Protein AF-A0A1T0B7S8-F1 (afdb_monomer_lite)

Foldseek 3Di:
DCPVVVVVVVVVVVVVCCVQPVADKDKDKDWDADPDDDDDDPPPPGIDIDIDIGDDDD

Secondary structure (DSSP, 8-state):
--HHHHHHHHHHHHHHHHHHTSS-EEEEEEEEE--SSS--STT-TTEEEEEEEEE---

Radius of gyration: 18.27 Å; chains: 1; bounding box: 34×40×37 Å

Sequence (58 aa):
FYRKIREVISYHLALEADEVFDGQVELDESYFGGHRKGKRGRGAAGKMAVFWVLKRQG

pLDDT: mean 80.14, std 8.44, range [58.69, 93.44]

Organism: NCBI:txid123822

Structure (mmCIF, N/CA/C/O backbone):
data_AF-A0A1T0B7S8-F1
#
_entry.id   AF-A0A1T0B7S8-F1
#
loop_
_atom_site.group_PDB
_atom_site.id
_atom_site.type_symbol
_atom_site.label_atom_id
_atom_site.label_alt_id
_atom_site.label_comp_id
_atom_site.label_asym_id
_atom_site.label_entity_id
_atom_site.label_seq_id
_atom_site.pdbx_PDB_ins_code
_atom_site.Cartn_x
_atom_site.Cartn_y
_atom_site.Cartn_z
_atom_site.occupancy
_atom_site.B_iso_or_equiv
_atom_site.auth_seq_id
_atom_site.auth_comp_id
_atom_site.auth_asym_id
_atom_site.auth_atom_id
_atom_site.pdbx_PDB_model_num
ATOM 1 N N . PHE A 1 1 ? -8.182 -25.073 8.828 1.00 76.25 1 PHE A N 1
ATOM 2 C CA . PHE A 1 1 ? -7.858 -24.671 10.211 1.00 76.25 1 PHE A CA 1
ATOM 3 C C . PHE A 1 1 ? -7.912 -23.148 10.401 1.00 76.25 1 PHE A C 1
ATOM 5 O O . PHE A 1 1 ? -8.755 -22.694 11.154 1.00 76.25 1 PHE A O 1
ATOM 12 N N . TYR A 1 2 ? -7.156 -22.330 9.655 1.00 86.69 2 TYR A N 1
ATOM 13 C CA . TYR A 1 2 ? -7.111 -20.863 9.867 1.00 86.69 2 TYR A CA 1
ATOM 14 C C . TYR A 1 2 ? -8.153 -20.009 9.116 1.00 86.69 2 TYR A C 1
ATOM 16 O O . TYR A 1 2 ? -8.029 -18.789 9.097 1.00 86.69 2 TYR A O 1
ATOM 24 N N . ARG A 1 3 ? -9.171 -20.608 8.479 1.00 92.44 3 ARG A N 1
ATOM 25 C CA . ARG A 1 3 ? -10.117 -19.866 7.619 1.00 92.44 3 ARG A CA 1
ATOM 26 C C . ARG A 1 3 ? -10.841 -18.750 8.382 1.00 92.44 3 ARG A C 1
ATOM 28 O O . ARG A 1 3 ? -10.747 -17.600 7.981 1.00 92.44 3 ARG A O 1
ATOM 35 N N . LYS A 1 4 ? -11.444 -19.081 9.529 1.00 91.12 4 LYS A N 1
ATOM 36 C CA . LYS A 1 4 ? -12.153 -18.105 10.372 1.00 91.12 4 LYS A CA 1
ATOM 37 C C . LYS A 1 4 ? -11.241 -16.993 10.896 1.00 91.12 4 LYS A C 1
ATOM 39 O O . LYS A 1 4 ? -11.644 -15.842 10.934 1.00 91.12 4 LYS A O 1
ATOM 44 N N . ILE A 1 5 ? -10.003 -17.324 11.269 1.00 92.69 5 ILE A N 1
ATOM 45 C CA . ILE A 1 5 ? -9.034 -16.331 11.760 1.00 92.69 5 ILE A CA 1
ATOM 46 C C . ILE A 1 5 ? -8.669 -15.347 10.641 1.00 92.69 5 ILE A C 1
ATOM 48 O O . ILE A 1 5 ? -8.637 -14.145 10.870 1.00 92.69 5 ILE A O 1
ATOM 52 N N . ARG A 1 6 ? -8.452 -15.840 9.415 1.00 93.19 6 ARG A N 1
ATOM 53 C CA . ARG A 1 6 ? -8.180 -14.981 8.252 1.00 93.19 6 ARG A CA 1
ATOM 54 C C . ARG A 1 6 ? -9.374 -14.112 7.867 1.00 93.19 6 ARG A C 1
ATOM 56 O O . ARG A 1 6 ? -9.164 -12.961 7.517 1.00 93.19 6 ARG A O 1
ATOM 63 N N . GLU A 1 7 ? -10.594 -14.637 7.953 1.00 93.44 7 GLU A N 1
ATOM 64 C CA . GLU A 1 7 ? -11.823 -13.866 7.708 1.00 93.44 7 GLU A CA 1
ATOM 65 C C . GLU A 1 7 ? -11.958 -12.702 8.701 1.00 93.44 7 GLU A C 1
ATOM 67 O O . GLU A 1 7 ? -12.196 -11.576 8.282 1.00 93.44 7 GLU A O 1
ATOM 72 N N . VAL A 1 8 ? -11.720 -12.944 9.995 1.00 92.56 8 VAL A N 1
ATOM 73 C CA . VAL A 1 8 ? -11.775 -11.897 11.032 1.00 92.56 8 VAL A CA 1
ATOM 74 C C . VAL A 1 8 ? -10.676 -10.849 10.841 1.00 92.56 8 VAL A C 1
ATOM 76 O O . VAL A 1 8 ? -10.954 -9.656 10.911 1.00 92.56 8 VAL A O 1
ATOM 79 N N . ILE A 1 9 ? -9.442 -11.271 10.548 1.00 91.56 9 ILE A N 1
ATOM 80 C CA . ILE A 1 9 ? -8.341 -10.341 10.251 1.00 91.56 9 ILE A CA 1
ATOM 81 C C . ILE A 1 9 ? -8.676 -9.497 9.018 1.00 91.56 9 ILE A C 1
ATOM 83 O O . ILE A 1 9 ? -8.526 -8.284 9.052 1.00 91.56 9 ILE A O 1
ATOM 87 N N . SER A 1 10 ? -9.173 -10.121 7.946 1.00 91.06 10 SER A N 1
ATOM 88 C CA . SER A 1 10 ? -9.569 -9.409 6.728 1.00 91.06 10 SER A CA 1
ATOM 89 C C . SER A 1 10 ? -10.698 -8.415 6.980 1.00 91.06 10 SER A C 1
ATOM 91 O O . SER A 1 10 ? -10.683 -7.339 6.396 1.00 91.06 10 SER A O 1
ATOM 93 N N . TYR A 1 11 ? -11.667 -8.768 7.826 1.00 91.38 11 TYR A N 1
ATOM 94 C CA . TYR A 1 11 ? -12.769 -7.886 8.197 1.00 91.38 11 TYR A CA 1
ATOM 95 C C . TYR A 1 11 ? -12.267 -6.644 8.944 1.00 91.38 11 TYR A C 1
ATOM 97 O O . TYR A 1 11 ? -12.618 -5.529 8.576 1.00 91.38 11 TYR A O 1
ATOM 105 N N . HIS A 1 12 ? -11.393 -6.819 9.940 1.00 89.69 12 HIS A N 1
ATOM 106 C CA . HIS A 1 12 ? -10.828 -5.687 10.678 1.00 89.69 12 HIS A CA 1
ATOM 107 C C . HIS A 1 12 ? -9.893 -4.826 9.824 1.00 89.69 12 HIS A C 1
ATOM 109 O O . HIS A 1 12 ? -9.975 -3.607 9.905 1.00 89.69 12 HIS A O 1
ATOM 115 N N . LEU A 1 13 ? -9.075 -5.436 8.960 1.00 86.81 13 LEU A N 1
ATOM 116 C CA . LEU A 1 13 ? -8.228 -4.697 8.018 1.00 86.81 13 LEU A CA 1
ATOM 117 C C . LEU A 1 13 ? -9.049 -3.888 7.009 1.00 86.81 13 LEU A C 1
ATOM 119 O O . LEU A 1 13 ? -8.622 -2.810 6.616 1.00 86.81 13 LEU A O 1
ATOM 123 N N . ALA A 1 14 ? -10.207 -4.396 6.578 1.00 85.38 14 ALA A N 1
ATOM 124 C CA . ALA A 1 14 ? -11.097 -3.660 5.683 1.00 85.38 14 ALA A CA 1
ATOM 125 C C . ALA A 1 14 ? -11.707 -2.433 6.377 1.00 85.38 14 ALA A C 1
ATOM 127 O O . ALA A 1 14 ? -11.694 -1.353 5.801 1.00 85.38 14 ALA A O 1
ATOM 128 N N . LEU A 1 15 ? -12.162 -2.578 7.626 1.00 82.94 15 LEU A N 1
ATOM 129 C CA . LEU A 1 15 ? -12.683 -1.452 8.411 1.00 82.94 15 LEU A CA 1
ATOM 130 C C . LEU A 1 15 ? -11.608 -0.390 8.689 1.00 82.94 15 LEU A C 1
ATOM 132 O O . LEU A 1 15 ? -11.871 0.799 8.567 1.00 82.94 15 LEU A O 1
ATOM 136 N N . GLU A 1 16 ? -10.392 -0.816 9.035 1.00 80.50 16 GLU A N 1
ATOM 137 C CA . GLU A 1 16 ? -9.263 0.096 9.253 1.00 80.50 16 GLU A CA 1
ATOM 138 C C . GLU A 1 16 ? -8.842 0.783 7.947 1.00 80.50 16 GLU A C 1
ATOM 140 O O . GLU A 1 16 ? -8.502 1.960 7.956 1.00 80.50 16 GLU A O 1
ATOM 145 N N . ALA A 1 17 ? -8.901 0.087 6.807 1.00 78.62 17 ALA A N 1
ATOM 146 C CA . ALA A 1 17 ? -8.652 0.699 5.506 1.00 78.62 17 ALA A CA 1
ATOM 147 C C . ALA A 1 17 ? -9.689 1.783 5.187 1.00 78.62 17 ALA A C 1
ATOM 149 O O . ALA A 1 17 ? -9.302 2.857 4.729 1.00 78.62 17 ALA A O 1
ATOM 150 N N . ASP A 1 18 ? -10.969 1.532 5.468 1.00 75.44 18 ASP A N 1
ATOM 151 C CA . ASP A 1 18 ? -12.016 2.537 5.292 1.00 75.44 18 ASP A CA 1
ATOM 152 C C . ASP A 1 18 ? -11.742 3.775 6.164 1.00 75.44 18 ASP A C 1
ATOM 154 O O . ASP A 1 18 ? -11.843 4.878 5.649 1.00 75.44 18 ASP A O 1
ATOM 158 N N . GLU A 1 19 ? -11.284 3.634 7.417 1.00 72.56 19 GLU A N 1
ATOM 159 C CA . GLU A 1 19 ? -10.882 4.778 8.265 1.00 72.56 19 GLU A CA 1
ATOM 160 C C . GLU A 1 19 ? -9.584 5.476 7.806 1.00 72.56 19 GLU A C 1
ATOM 162 O O . GLU A 1 19 ? -9.469 6.704 7.840 1.00 72.56 19 GLU A O 1
ATOM 167 N N . VAL A 1 20 ? -8.565 4.718 7.390 1.00 72.06 20 VAL A N 1
ATOM 168 C CA . VAL A 1 20 ? -7.263 5.264 6.958 1.00 72.06 20 VAL A CA 1
ATOM 169 C C . VAL A 1 20 ? -7.395 6.027 5.642 1.00 72.06 20 VAL A C 1
ATOM 171 O O . VAL A 1 20 ? -6.691 7.021 5.435 1.00 72.06 20 VAL A O 1
ATOM 174 N N . PHE A 1 21 ? -8.293 5.580 4.768 1.00 72.50 21 PHE A N 1
ATOM 175 C CA . PHE A 1 21 ? -8.563 6.197 3.475 1.00 72.50 21 PHE A CA 1
ATOM 176 C C . PHE A 1 21 ? -9.845 7.047 3.458 1.00 72.50 21 PHE A C 1
ATOM 178 O O . PHE A 1 21 ? -10.220 7.525 2.385 1.00 72.50 21 PHE A O 1
ATOM 185 N N . ASP A 1 22 ? -10.476 7.303 4.612 1.00 70.94 22 ASP A N 1
ATOM 186 C CA . ASP A 1 22 ? -11.563 8.281 4.737 1.00 70.94 22 ASP A CA 1
ATOM 187 C C . ASP A 1 22 ? -10.979 9.699 4.643 1.00 70.94 22 ASP A C 1
ATOM 189 O O . ASP A 1 22 ? -10.524 10.293 5.623 1.00 70.94 22 ASP A O 1
ATOM 193 N N . GLY A 1 23 ? -10.868 10.213 3.417 1.00 73.12 23 GLY A N 1
ATOM 194 C CA . GLY A 1 23 ? -10.309 11.534 3.140 1.00 73.12 23 GLY A CA 1
ATOM 195 C C . GLY A 1 23 ? -9.585 11.633 1.799 1.00 73.12 23 GLY A C 1
ATOM 196 O O . GLY A 1 23 ? -9.629 10.740 0.954 1.00 73.12 23 GLY A O 1
ATOM 197 N N . GLN A 1 24 ? -8.906 12.760 1.575 1.00 76.62 24 GLN A N 1
ATOM 198 C CA . GLN A 1 24 ? -8.085 12.931 0.378 1.00 76.62 24 GLN A CA 1
ATOM 199 C C . GLN A 1 24 ? -6.753 12.198 0.540 1.00 76.62 24 GLN A C 1
ATOM 201 O O . GLN A 1 24 ? -5.968 12.467 1.450 1.00 76.62 24 GLN A O 1
ATOM 206 N N . VAL A 1 25 ? -6.477 11.297 -0.395 1.00 77.50 25 VAL A N 1
ATOM 207 C CA . VAL A 1 25 ? -5.232 10.536 -0.455 1.00 77.50 25 VAL A CA 1
ATOM 208 C C . VAL A 1 25 ? -4.469 10.972 -1.694 1.00 77.50 25 VAL A C 1
ATOM 210 O O . VAL A 1 25 ? -5.021 11.011 -2.795 1.00 77.50 25 VAL A O 1
ATOM 213 N N . GLU A 1 26 ? -3.198 11.317 -1.520 1.00 80.12 26 GLU A N 1
ATOM 214 C CA . GLU A 1 26 ? -2.320 11.628 -2.641 1.00 80.12 26 GLU A CA 1
ATOM 215 C C . GLU A 1 26 ? -1.582 10.363 -3.071 1.00 80.12 26 GLU A C 1
ATOM 217 O O . GLU A 1 26 ? -0.974 9.667 -2.253 1.00 80.12 26 GLU A O 1
ATOM 222 N N . LEU A 1 27 ? -1.661 10.070 -4.367 1.00 82.56 27 LEU A N 1
ATOM 223 C CA . LEU A 1 27 ? -0.958 8.963 -4.992 1.00 82.56 27 LEU A CA 1
ATOM 224 C C . LEU A 1 27 ? 0.153 9.529 -5.870 1.00 82.56 27 LEU A C 1
ATOM 226 O O . LEU A 1 27 ? -0.121 10.260 -6.823 1.00 82.56 27 LEU A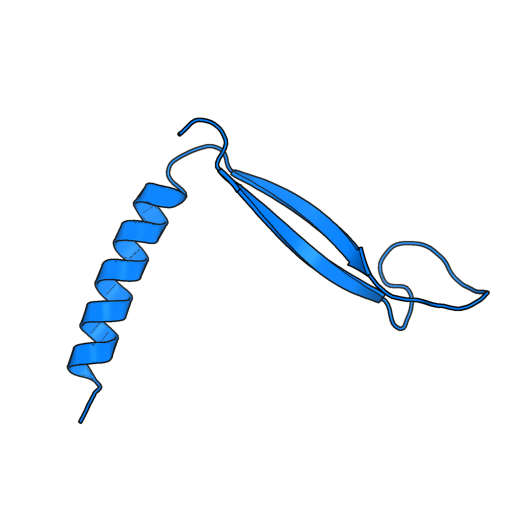 O 1
ATOM 230 N N . ASP A 1 28 ? 1.393 9.170 -5.552 1.00 85.25 28 ASP A N 1
ATOM 231 C CA . ASP A 1 28 ? 2.552 9.501 -6.377 1.00 85.25 28 ASP A CA 1
ATOM 232 C C . ASP A 1 28 ? 3.053 8.263 -7.120 1.00 85.25 28 ASP A C 1
ATOM 234 O O . ASP A 1 28 ? 3.182 7.176 -6.550 1.00 85.25 28 ASP A O 1
ATOM 238 N N . GLU A 1 29 ? 3.346 8.437 -8.408 1.00 86.25 29 GLU A N 1
ATOM 239 C CA . GLU A 1 29 ? 3.887 7.391 -9.271 1.00 86.25 29 GLU A CA 1
ATOM 240 C C . GLU A 1 29 ? 5.338 7.715 -9.635 1.00 86.25 29 GLU A C 1
ATOM 242 O O . GLU A 1 29 ? 5.632 8.608 -10.435 1.00 86.25 29 GLU A O 1
ATOM 247 N N . SER A 1 30 ? 6.254 6.906 -9.112 1.00 86.50 30 SER A N 1
ATOM 248 C CA . SER A 1 30 ? 7.685 6.991 -9.384 1.00 86.50 30 SER A CA 1
ATOM 249 C C . SER A 1 30 ? 8.155 5.792 -10.210 1.00 86.50 30 SER A C 1
ATOM 251 O O . SER A 1 30 ? 7.693 4.672 -10.030 1.00 86.50 30 SER A O 1
ATOM 253 N N . TYR A 1 31 ? 9.112 5.991 -11.120 1.00 83.19 31 TYR A N 1
ATOM 254 C CA . TYR A 1 31 ? 9.660 4.911 -11.952 1.00 83.19 31 TYR A CA 1
ATOM 255 C C . TYR A 1 31 ? 11.125 4.645 -11.608 1.00 83.19 31 TYR A C 1
ATOM 257 O O . TYR A 1 31 ? 11.980 5.499 -11.849 1.00 83.19 31 TYR A O 1
ATOM 265 N N . PHE A 1 32 ? 11.430 3.439 -11.134 1.00 82.25 32 PHE A N 1
ATOM 266 C CA . PHE A 1 32 ? 12.793 2.999 -10.830 1.00 82.25 32 PHE A CA 1
ATOM 267 C C . PHE A 1 32 ? 13.346 2.069 -11.913 1.00 82.25 32 PHE A C 1
ATOM 269 O O . PHE A 1 32 ? 12.605 1.344 -12.572 1.00 82.25 32 PHE A O 1
ATOM 276 N N . GLY A 1 33 ? 14.667 2.065 -12.091 1.00 78.88 33 GLY A N 1
ATOM 277 C CA . GLY A 1 33 ? 15.343 1.232 -13.089 1.00 78.88 33 GLY A CA 1
ATOM 278 C C . GLY A 1 33 ? 15.447 1.883 -14.473 1.00 78.88 33 GLY A C 1
ATOM 279 O O . GLY A 1 33 ? 15.308 3.094 -14.636 1.00 78.88 33 GLY A O 1
ATOM 280 N N . GLY A 1 34 ? 15.750 1.077 -15.490 1.00 72.81 34 GLY A N 1
ATOM 281 C CA . GLY A 1 34 ? 16.047 1.572 -16.839 1.00 72.81 34 GLY A CA 1
ATOM 282 C C . GLY A 1 34 ? 17.460 2.150 -16.953 1.00 72.81 34 GLY A C 1
ATOM 283 O O . GLY A 1 34 ? 17.655 3.303 -17.329 1.00 72.81 34 GLY A O 1
ATOM 284 N N . HIS A 1 35 ? 18.470 1.349 -16.619 1.00 64.56 35 HIS A N 1
ATOM 285 C CA . HIS A 1 35 ? 19.868 1.777 -16.585 1.00 64.56 35 HIS A CA 1
ATOM 286 C C . HIS A 1 35 ? 20.544 1.758 -17.972 1.00 64.56 35 HIS A C 1
ATOM 288 O O . HIS A 1 35 ? 21.617 1.182 -18.089 1.00 64.56 35 HIS A O 1
ATOM 294 N N . ARG A 1 36 ? 19.940 2.286 -19.057 1.00 62.44 36 ARG A N 1
ATOM 295 C CA . ARG A 1 36 ? 20.574 2.267 -20.404 1.00 62.44 36 ARG A CA 1
ATOM 296 C C . ARG A 1 36 ? 20.192 3.426 -21.337 1.00 62.44 36 ARG A C 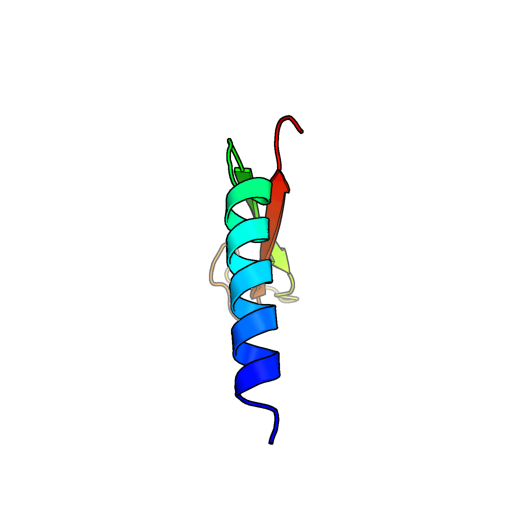1
ATOM 298 O O . ARG A 1 36 ? 19.133 4.034 -21.224 1.00 62.44 36 ARG A O 1
ATOM 305 N N . LYS A 1 37 ? 21.082 3.699 -22.304 1.00 68.81 37 LYS A N 1
ATOM 306 C CA . LYS A 1 37 ? 20.912 4.648 -23.424 1.00 68.81 37 LYS A CA 1
ATOM 307 C C . LYS A 1 37 ? 19.826 4.115 -24.382 1.00 68.81 37 LYS A C 1
ATOM 309 O O . LYS A 1 37 ? 19.959 3.000 -24.873 1.00 68.81 37 LYS A O 1
ATOM 314 N N . GLY A 1 38 ? 18.758 4.878 -24.628 1.00 72.75 38 GLY A N 1
ATOM 315 C CA . GLY A 1 38 ? 17.599 4.444 -25.427 1.00 72.75 38 GLY A CA 1
ATOM 316 C C . GLY A 1 38 ? 16.308 5.184 -25.051 1.00 72.75 38 GLY A C 1
ATOM 317 O O . GLY A 1 38 ? 16.380 6.229 -24.400 1.00 72.75 38 GLY A O 1
ATOM 318 N N . LYS A 1 39 ? 15.137 4.661 -25.463 1.00 71.12 39 LYS A N 1
ATOM 319 C CA . LYS A 1 39 ? 13.811 5.267 -25.205 1.00 71.12 39 LYS A CA 1
ATOM 320 C C . LYS A 1 39 ? 13.638 5.621 -23.720 1.00 71.12 39 LYS A C 1
ATOM 322 O O . LYS A 1 39 ? 13.784 4.768 -22.848 1.00 71.12 39 LYS A O 1
ATOM 327 N N . ARG A 1 40 ? 13.326 6.893 -23.458 1.00 76.62 40 ARG A N 1
ATOM 328 C CA . ARG A 1 40 ? 13.091 7.458 -22.120 1.00 76.62 40 ARG A CA 1
ATOM 329 C C . ARG A 1 40 ? 11.594 7.647 -21.876 1.00 76.62 40 ARG A C 1
ATOM 331 O O . ARG A 1 40 ? 10.804 7.610 -22.811 1.00 76.62 40 ARG A O 1
ATOM 338 N N . GLY A 1 41 ? 11.231 7.887 -20.619 1.00 76.81 41 GLY A N 1
ATOM 339 C CA . GLY A 1 41 ? 9.845 8.126 -20.203 1.00 76.81 41 GLY A CA 1
ATOM 340 C C . GLY A 1 41 ? 9.186 6.928 -19.522 1.00 76.81 41 GLY A C 1
ATOM 341 O O . GLY A 1 41 ? 9.884 6.007 -19.074 1.00 76.81 41 GLY A O 1
ATOM 342 N N . ARG A 1 42 ? 7.857 7.006 -19.394 1.00 78.25 42 ARG A N 1
ATOM 343 C CA . ARG A 1 42 ? 6.982 5.967 -18.829 1.00 78.25 42 ARG A CA 1
ATOM 344 C C . ARG A 1 42 ? 6.913 4.771 -19.787 1.00 78.25 42 ARG A C 1
ATOM 346 O O . ARG A 1 42 ? 6.961 4.954 -21.000 1.00 78.25 42 ARG A O 1
ATOM 353 N N . GLY A 1 43 ? 6.869 3.553 -19.248 1.00 77.25 43 GLY A N 1
ATOM 354 C CA . GLY A 1 43 ? 6.806 2.318 -20.045 1.00 77.25 43 GLY A CA 1
ATOM 355 C C . GLY A 1 43 ? 8.106 1.909 -20.755 1.00 77.25 43 GLY A C 1
ATOM 356 O O . GLY A 1 43 ? 8.098 0.982 -21.563 1.00 77.25 43 GLY A O 1
ATOM 357 N N . ALA A 1 44 ? 9.236 2.571 -20.481 1.00 84.06 44 ALA A N 1
ATOM 358 C CA . ALA A 1 44 ? 10.528 2.118 -20.996 1.00 84.06 44 ALA A CA 1
ATOM 359 C C . ALA A 1 44 ? 10.910 0.754 -20.390 1.00 84.06 44 ALA A C 1
ATOM 361 O O . ALA A 1 44 ? 10.716 0.519 -19.196 1.00 84.06 44 ALA A O 1
ATOM 362 N N . ALA A 1 45 ? 11.477 -0.136 -21.210 1.00 81.75 45 ALA A N 1
ATOM 363 C CA . ALA A 1 45 ? 11.834 -1.491 -20.796 1.00 81.75 45 ALA 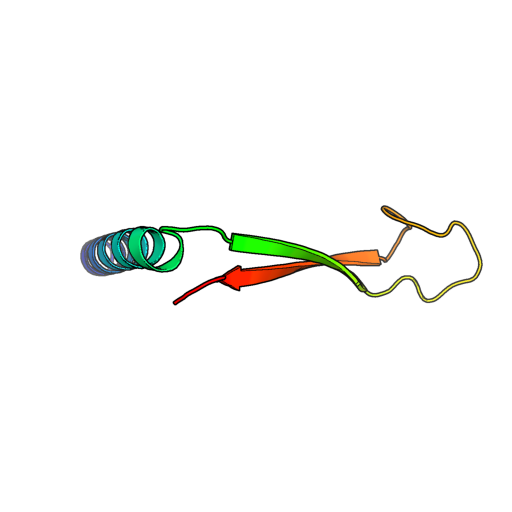A CA 1
ATOM 364 C C . ALA A 1 45 ? 12.780 -1.490 -19.581 1.00 81.75 45 ALA A C 1
ATOM 366 O O . ALA A 1 45 ? 13.760 -0.743 -19.535 1.00 81.75 45 ALA A O 1
ATOM 367 N N . GLY A 1 46 ? 12.484 -2.342 -18.597 1.00 80.75 46 GLY A N 1
ATOM 368 C CA . GLY A 1 46 ? 13.269 -2.447 -17.365 1.00 80.75 46 GLY A CA 1
ATOM 369 C C . GLY A 1 46 ? 13.050 -1.307 -16.366 1.00 80.75 46 GLY A C 1
ATOM 370 O O . GLY A 1 46 ? 13.830 -1.192 -15.420 1.00 80.75 46 GLY A O 1
ATOM 371 N N . LYS A 1 47 ? 12.024 -0.466 -16.562 1.00 85.56 47 LYS A N 1
ATOM 372 C CA . LYS A 1 47 ? 11.509 0.420 -15.516 1.00 85.56 47 LYS A CA 1
ATOM 373 C C . LYS A 1 47 ? 10.361 -0.246 -14.768 1.00 85.56 47 LYS A C 1
ATOM 375 O O . LYS A 1 47 ? 9.438 -0.755 -15.396 1.00 85.56 47 LYS A O 1
ATOM 380 N N . MET A 1 48 ? 10.402 -0.185 -13.444 1.00 81.44 48 MET A N 1
ATOM 381 C CA . MET A 1 48 ? 9.302 -0.582 -12.570 1.00 81.44 48 MET A CA 1
ATOM 382 C C . MET A 1 48 ? 8.618 0.669 -12.031 1.00 81.44 48 MET A C 1
ATOM 384 O O . MET A 1 48 ? 9.293 1.552 -11.499 1.00 81.44 48 MET A O 1
ATOM 388 N N . ALA A 1 49 ? 7.297 0.747 -12.191 1.00 84.19 49 ALA A N 1
ATOM 389 C CA . ALA A 1 49 ? 6.490 1.748 -11.507 1.00 84.19 49 ALA A CA 1
ATOM 390 C C . ALA A 1 49 ? 6.372 1.365 -10.025 1.00 84.19 49 ALA A C 1
ATOM 392 O O . ALA A 1 49 ? 6.167 0.198 -9.690 1.00 84.19 49 ALA A O 1
ATOM 393 N N . VAL A 1 50 ? 6.530 2.351 -9.156 1.00 87.31 50 VAL A N 1
ATOM 394 C CA . VAL A 1 50 ? 6.388 2.256 -7.708 1.00 87.31 50 VAL A CA 1
ATOM 395 C C . VAL A 1 50 ? 5.417 3.347 -7.301 1.00 87.31 50 VAL A C 1
ATOM 397 O O . VAL A 1 50 ? 5.611 4.514 -7.641 1.00 87.31 50 VAL A O 1
ATOM 400 N N . PHE A 1 51 ? 4.373 2.945 -6.589 1.00 84.31 51 PHE A N 1
ATOM 401 C CA . PHE A 1 51 ? 3.341 3.846 -6.108 1.00 84.31 51 PHE A CA 1
ATOM 402 C C . PHE A 1 51 ? 3.549 4.111 -4.626 1.00 84.31 51 PHE A C 1
ATOM 404 O O . PHE A 1 51 ? 3.755 3.176 -3.850 1.00 84.31 51 PHE A O 1
ATOM 411 N N . TRP A 1 52 ? 3.466 5.379 -4.247 1.00 81.94 52 TRP A N 1
ATOM 412 C CA . TRP A 1 52 ? 3.444 5.810 -2.857 1.00 81.94 52 TRP A CA 1
ATOM 413 C C . TRP A 1 52 ? 2.074 6.398 -2.555 1.00 81.94 52 TRP A C 1
ATOM 415 O O . TRP A 1 52 ? 1.500 7.107 -3.380 1.00 81.94 52 TRP A O 1
ATOM 425 N N . VAL A 1 53 ? 1.553 6.083 -1.375 1.00 83.25 53 VAL A N 1
ATOM 426 C CA . VAL A 1 53 ? 0.237 6.529 -0.922 1.00 83.25 53 VAL A CA 1
ATOM 427 C C . VAL A 1 53 ? 0.440 7.343 0.347 1.00 83.25 53 VAL A C 1
ATOM 429 O O .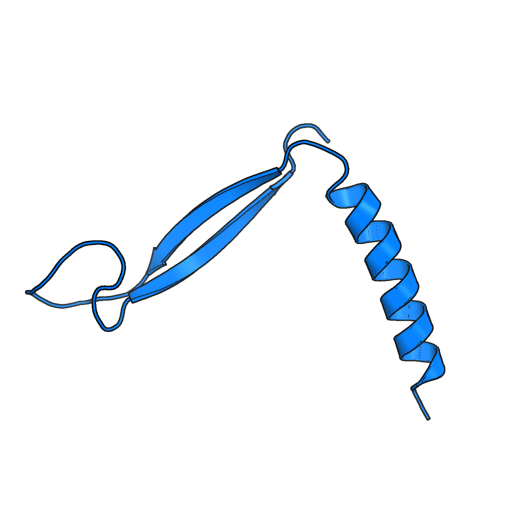 VAL A 1 53 ? 1.022 6.842 1.309 1.00 83.25 53 VAL A O 1
ATOM 432 N N . LEU A 1 54 ? -0.010 8.598 0.342 1.00 78.12 54 LEU A N 1
ATOM 433 C CA . LEU A 1 54 ? 0.102 9.505 1.482 1.00 78.12 54 LEU A CA 1
ATOM 434 C C . LEU A 1 54 ? -1.289 9.999 1.900 1.00 78.12 54 LEU A C 1
ATOM 436 O O . LEU A 1 54 ? -1.997 10.617 1.102 1.00 78.12 54 LEU A O 1
ATOM 440 N N . LYS A 1 55 ? -1.669 9.763 3.163 1.00 75.56 55 LYS A N 1
ATOM 441 C CA . LYS A 1 55 ? -2.886 10.340 3.758 1.00 75.56 55 L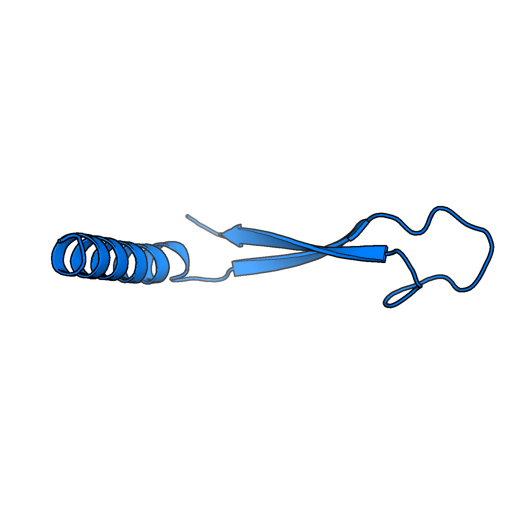YS A CA 1
ATOM 442 C C . LYS A 1 55 ? -2.663 11.842 3.971 1.00 75.56 55 LYS A C 1
ATOM 444 O O . LYS A 1 55 ? -1.725 12.223 4.676 1.00 75.56 55 LYS A O 1
ATOM 449 N N . ARG A 1 56 ? -3.493 12.702 3.370 1.00 67.69 56 ARG A N 1
ATOM 450 C CA . ARG A 1 56 ? -3.474 14.148 3.647 1.00 67.69 56 ARG A CA 1
ATOM 451 C C . ARG A 1 56 ? -4.530 14.488 4.694 1.00 67.69 56 ARG A C 1
ATOM 453 O O . ARG A 1 56 ? -5.674 14.103 4.525 1.00 67.69 56 ARG A O 1
ATOM 460 N N . GLN A 1 57 ? -4.124 15.282 5.692 1.00 58.69 57 GLN A N 1
ATOM 461 C CA . GLN A 1 57 ? -4.916 15.678 6.869 1.00 58.69 57 GLN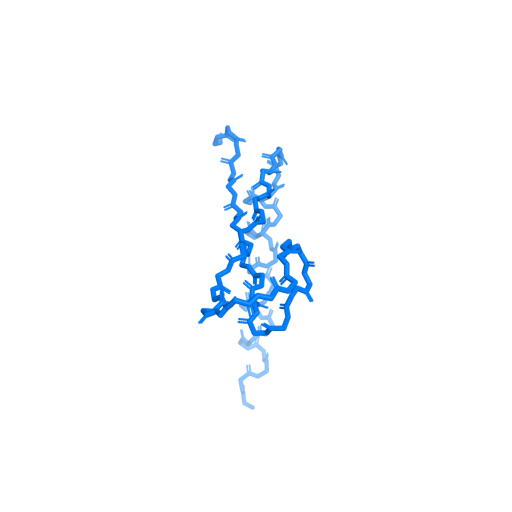 A CA 1
ATOM 462 C C . GLN A 1 57 ? -5.381 14.458 7.686 1.00 58.69 57 GLN A C 1
ATOM 464 O O . GLN A 1 57 ? -6.218 13.676 7.253 1.00 58.69 57 GLN A O 1
ATOM 469 N N . GLY A 1 58 ? -4.732 14.271 8.840 1.00 59.84 58 GLY A N 1
ATOM 470 C CA . GLY A 1 58 ? -4.942 13.136 9.744 1.00 59.84 58 GLY A CA 1
ATOM 471 C C . GLY A 1 58 ? -6.369 13.028 10.242 1.00 59.84 58 GLY A C 1
ATOM 472 O O . GLY A 1 58 ? -6.912 14.085 10.634 1.00 59.84 58 GLY A O 1
#